Protein AF-A0AAQ1BVJ7-F1 (afdb_monomer_lite)

pLDDT: mean 95.92, std 5.57, range [59.41, 98.62]

Secondary structure (DSSP, 8-state):
--HHHHHHHHHHHHHHHHHH-GGGHHHHHHHTTT-SSGGGS-HHHHHHHHHHHHHHHHHHHHT--TTTTT-S---

Structure (mmCIF, N/CA/C/O backbone):
data_AF-A0AAQ1BVJ7-F1
#
_entry.id   AF-A0AAQ1BVJ7-F1
#
loop_
_atom_site.group_PDB
_atom_site.id
_atom_site.type_symbol
_atom_site.label_atom_id
_atom_site.label_alt_id
_atom_site.label_comp_id
_atom_site.label_asym_id
_atom_site.label_entity_id
_atom_site.label_seq_id
_atom_site.pdbx_PDB_ins_code
_atom_site.Cartn_x
_atom_site.Cartn_y
_atom_site.Cartn_z
_atom_site.occupancy
_atom_site.B_iso_or_equiv
_atom_site.auth_seq_id
_atom_site.auth_comp_id
_atom_site.auth_asym_id
_atom_site.auth_atom_id
_atom_site.pdbx_PDB_model_num
ATOM 1 N N . MET A 1 1 ? 15.875 -7.936 -8.657 1.00 93.38 1 MET A N 1
ATOM 2 C CA . MET A 1 1 ? 14.944 -9.042 -8.366 1.00 93.38 1 MET A CA 1
ATOM 3 C C . MET A 1 1 ? 14.842 -9.822 -9.660 1.00 93.38 1 MET A C 1
ATOM 5 O O . MET A 1 1 ? 14.868 -9.183 -10.705 1.00 93.38 1 MET A O 1
ATOM 9 N N . ASP A 1 2 ? 14.812 -11.153 -9.647 1.00 97.31 2 ASP A N 1
ATOM 10 C CA . ASP A 1 2 ? 14.556 -11.862 -10.907 1.00 97.31 2 ASP A CA 1
ATOM 11 C C . ASP A 1 2 ? 13.077 -11.707 -11.334 1.00 97.31 2 ASP A C 1
ATOM 13 O O . ASP A 1 2 ? 12.224 -11.389 -10.495 1.00 97.31 2 ASP A O 1
ATOM 17 N N . PRO A 1 3 ? 12.749 -11.900 -12.626 1.00 97.06 3 PRO A N 1
ATOM 18 C CA . PRO A 1 3 ? 11.385 -11.711 -13.121 1.00 97.06 3 PRO A CA 1
ATOM 19 C C . PRO A 1 3 ? 10.342 -12.592 -12.420 1.00 97.06 3 PRO A C 1
ATOM 21 O O . PRO A 1 3 ? 9.245 -12.129 -12.125 1.00 97.06 3 PRO A O 1
ATOM 24 N N . ALA A 1 4 ? 10.687 -13.841 -12.091 1.00 98.00 4 ALA A N 1
ATOM 25 C CA . ALA A 1 4 ? 9.765 -14.769 -11.435 1.00 98.00 4 ALA A CA 1
ATOM 26 C C . ALA A 1 4 ? 9.396 -14.305 -10.016 1.00 98.00 4 ALA A C 1
ATOM 28 O O . ALA A 1 4 ? 8.236 -14.364 -9.602 1.00 98.00 4 ALA A O 1
ATOM 29 N N . THR A 1 5 ? 10.378 -13.794 -9.278 1.00 98.06 5 THR A N 1
ATOM 30 C CA . THR A 1 5 ? 10.185 -13.212 -7.952 1.00 98.06 5 THR A CA 1
ATOM 31 C C . THR A 1 5 ? 9.340 -11.942 -8.045 1.00 98.06 5 THR A C 1
ATOM 33 O O . THR A 1 5 ? 8.463 -11.737 -7.202 1.00 98.06 5 THR A O 1
ATOM 36 N N . ARG A 1 6 ? 9.538 -11.127 -9.088 1.00 98.25 6 ARG A N 1
ATOM 37 C CA . ARG A 1 6 ? 8.755 -9.906 -9.334 1.00 98.25 6 ARG A CA 1
ATOM 38 C C . ARG A 1 6 ? 7.284 -10.215 -9.608 1.00 98.25 6 ARG A C 1
ATOM 40 O O . ARG A 1 6 ? 6.407 -9.655 -8.951 1.00 98.25 6 ARG A O 1
ATOM 47 N N . ASP A 1 7 ? 7.012 -11.195 -10.463 1.00 98.31 7 ASP A N 1
ATOM 48 C CA . ASP A 1 7 ? 5.655 -11.687 -10.722 1.00 98.31 7 ASP A CA 1
ATOM 49 C C . ASP A 1 7 ? 4.985 -12.253 -9.467 1.00 98.31 7 ASP A C 1
ATOM 51 O O . ASP A 1 7 ? 3.785 -12.056 -9.244 1.00 98.31 7 ASP A O 1
ATOM 55 N N . SER A 1 8 ? 5.758 -12.936 -8.618 1.00 98.25 8 SER A N 1
ATOM 56 C CA . SER A 1 8 ? 5.273 -13.421 -7.326 1.00 98.25 8 SER A CA 1
ATOM 57 C C . SER A 1 8 ? 4.819 -12.267 -6.422 1.00 98.25 8 SER A C 1
ATOM 59 O O . SER A 1 8 ? 3.726 -12.336 -5.860 1.00 98.25 8 SER A O 1
ATOM 61 N N . HIS A 1 9 ? 5.583 -11.168 -6.348 1.00 98.50 9 HIS A N 1
ATOM 62 C CA . HIS A 1 9 ? 5.205 -9.987 -5.557 1.00 98.50 9 HIS A CA 1
ATOM 63 C C . HIS A 1 9 ? 3.895 -9.374 -6.057 1.00 98.50 9 HIS A C 1
ATOM 65 O O . HIS A 1 9 ? 2.982 -9.145 -5.263 1.00 98.50 9 HIS A O 1
ATOM 71 N N . PHE A 1 10 ? 3.744 -9.182 -7.372 1.00 98.44 10 PHE A N 1
ATOM 72 C CA . PHE A 1 10 ? 2.490 -8.670 -7.929 1.00 98.44 10 PHE A CA 1
ATOM 73 C C . PHE A 1 10 ? 1.299 -9.576 -7.612 1.00 98.44 10 PHE A C 1
ATOM 75 O O . PHE A 1 10 ? 0.212 -9.093 -7.287 1.00 98.44 10 PHE A O 1
ATOM 82 N N . ARG A 1 11 ? 1.486 -10.899 -7.694 1.00 98.44 11 ARG A N 1
ATOM 83 C CA . ARG A 1 11 ? 0.444 -11.871 -7.350 1.00 98.44 11 ARG A CA 1
ATOM 84 C C . ARG A 1 11 ? 0.046 -11.763 -5.881 1.00 98.44 11 ARG A C 1
ATOM 86 O O . ARG A 1 11 ? -1.149 -11.750 -5.593 1.00 98.44 11 ARG A O 1
ATOM 93 N N . MET A 1 12 ? 1.021 -11.648 -4.982 1.00 98.44 12 MET A N 1
ATOM 94 C CA . MET A 1 12 ? 0.786 -11.512 -3.545 1.00 98.44 12 MET A CA 1
ATOM 95 C C . MET A 1 12 ? 0.053 -10.215 -3.203 1.00 98.44 12 MET A C 1
ATOM 97 O O . MET A 1 12 ? -0.977 -10.263 -2.532 1.00 98.44 12 MET A O 1
ATOM 101 N N . ILE A 1 13 ? 0.493 -9.074 -3.738 1.00 98.31 13 ILE A N 1
ATOM 102 C CA . ILE A 1 13 ? -0.165 -7.777 -3.509 1.00 98.31 13 ILE A CA 1
ATOM 103 C C . ILE A 1 13 ? -1.625 -7.822 -3.982 1.00 98.31 13 ILE A C 1
ATOM 105 O O . ILE A 1 13 ? -2.542 -7.466 -3.239 1.00 98.31 13 ILE A O 1
ATOM 109 N N . ARG A 1 14 ? -1.876 -8.339 -5.194 1.00 97.88 14 ARG A N 1
ATOM 110 C CA . ARG A 1 14 ? -3.241 -8.497 -5.726 1.00 97.88 14 ARG A CA 1
ATOM 111 C C . ARG A 1 14 ? -4.090 -9.443 -4.883 1.00 97.88 14 ARG A C 1
ATOM 113 O O . ARG A 1 14 ? -5.274 -9.176 -4.679 1.00 97.88 14 ARG A O 1
ATOM 120 N N . HIS A 1 15 ? -3.503 -10.542 -4.411 1.00 97.94 15 HIS A N 1
ATOM 121 C CA . HIS A 1 15 ? -4.176 -11.486 -3.529 1.00 97.94 15 HIS A CA 1
ATOM 122 C C . HIS A 1 15 ? -4.599 -10.805 -2.222 1.00 97.94 15 HIS A C 1
ATOM 124 O O . HIS A 1 15 ? -5.777 -10.847 -1.872 1.00 97.94 15 HIS A O 1
ATOM 130 N N . HIS A 1 16 ? -3.686 -10.110 -1.545 1.00 97.62 16 HIS A N 1
ATOM 131 C CA . HIS A 1 16 ? -3.986 -9.423 -0.290 1.00 97.62 16 HIS A CA 1
ATOM 132 C C . HIS A 1 16 ? -5.028 -8.317 -0.458 1.00 97.62 16 HIS A C 1
ATOM 134 O O . HIS A 1 16 ? -5.995 -8.284 0.300 1.00 97.62 16 HIS A O 1
ATOM 140 N N . ARG A 1 17 ? -4.926 -7.492 -1.506 1.00 97.00 17 ARG A N 1
ATOM 141 C CA . ARG A 1 17 ? -5.940 -6.472 -1.824 1.00 97.00 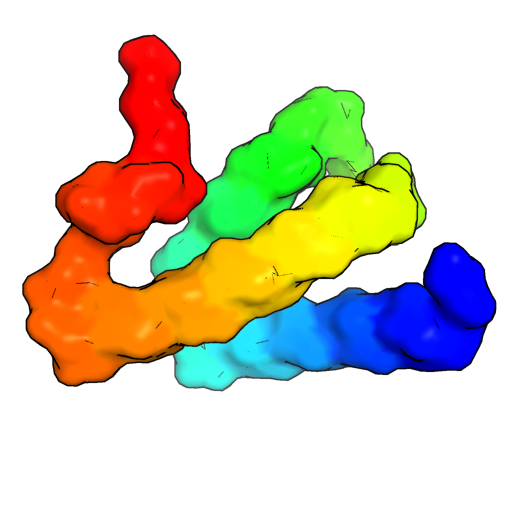17 ARG A CA 1
ATOM 142 C C . ARG A 1 17 ? -7.324 -7.068 -2.099 1.00 97.00 17 ARG A C 1
ATOM 144 O O . ARG A 1 17 ? -8.340 -6.424 -1.844 1.00 97.00 17 ARG A O 1
ATOM 151 N N . ARG A 1 18 ? -7.400 -8.288 -2.641 1.00 97.00 18 ARG A N 1
ATOM 152 C CA . ARG A 1 18 ? -8.675 -8.998 -2.833 1.00 97.00 18 ARG A CA 1
ATOM 153 C C . ARG A 1 18 ? -9.228 -9.547 -1.516 1.00 97.00 18 ARG A C 1
ATOM 155 O O . ARG A 1 18 ? -10.433 -9.470 -1.313 1.00 97.00 18 ARG A O 1
ATOM 162 N N . SER A 1 19 ? -8.369 -10.088 -0.656 1.00 97.06 19 SER A N 1
ATOM 163 C CA . SER A 1 19 ? -8.761 -10.740 0.600 1.00 97.06 19 SER A CA 1
ATOM 164 C C . SER A 1 19 ? -9.118 -9.753 1.717 1.00 97.06 19 SER A C 1
ATOM 166 O O . SER A 1 19 ? -10.026 -10.025 2.492 1.00 97.06 19 SER A O 1
ATOM 168 N N . TRP A 1 20 ? -8.430 -8.609 1.783 1.00 95.50 20 TRP A N 1
ATOM 169 C CA . TRP A 1 20 ? -8.575 -7.606 2.851 1.00 95.50 20 TRP A CA 1
ATOM 170 C C . TRP A 1 20 ? -9.321 -6.341 2.410 1.00 95.50 20 TRP A C 1
ATOM 172 O O . TRP A 1 20 ? -9.594 -5.454 3.211 1.00 95.50 20 TRP A O 1
ATOM 182 N N . GLY A 1 21 ? -9.711 -6.285 1.136 1.00 92.44 21 GLY A N 1
ATOM 183 C CA . GLY A 1 21 ? -10.654 -5.301 0.628 1.00 92.44 21 GLY A CA 1
ATOM 184 C C . GLY A 1 21 ? -10.05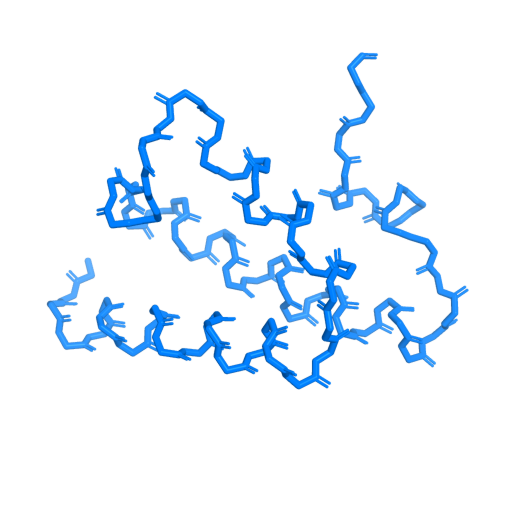0 -3.940 0.261 1.00 92.44 21 GLY A C 1
ATOM 185 O O . GLY A 1 21 ? -8.830 -3.780 0.174 1.00 92.44 21 GLY A O 1
ATOM 186 N N . PRO A 1 22 ? -10.924 -2.950 -0.012 1.00 90.62 22 PRO A N 1
ATOM 187 C CA . PRO A 1 22 ? -10.535 -1.657 -0.576 1.00 90.62 22 PRO A CA 1
ATOM 188 C C . PRO A 1 22 ? -9.607 -0.820 0.304 1.00 90.62 22 PRO A C 1
ATOM 190 O O . PRO A 1 22 ? -8.894 0.015 -0.234 1.00 90.62 22 PRO A O 1
ATOM 193 N N . ALA A 1 23 ? -9.571 -1.051 1.621 1.00 89.31 23 ALA A N 1
ATOM 194 C CA . ALA A 1 23 ? -8.668 -0.334 2.521 1.00 89.31 23 ALA A CA 1
ATOM 195 C C . ALA A 1 23 ? -7.196 -0.469 2.087 1.00 89.31 23 ALA A C 1
ATOM 197 O O . ALA A 1 23 ? -6.451 0.499 2.137 1.00 89.31 23 ALA A O 1
ATOM 198 N N . MET A 1 24 ? -6.795 -1.627 1.545 1.00 95.75 24 MET A N 1
ATOM 199 C CA . MET A 1 24 ? -5.437 -1.846 1.024 1.00 95.75 24 MET A CA 1
ATOM 200 C C . MET A 1 24 ? -5.106 -1.013 -0.218 1.00 95.75 24 MET A C 1
ATOM 202 O O . MET A 1 24 ? -3.933 -0.857 -0.556 1.00 95.75 24 MET A O 1
ATOM 206 N N . GLN A 1 25 ? -6.116 -0.490 -0.921 1.00 96.06 25 GLN A N 1
ATOM 207 C CA . GLN A 1 25 ? -5.908 0.284 -2.142 1.00 96.06 25 GLN A CA 1
ATOM 208 C C . GLN A 1 25 ? -5.115 1.565 -1.863 1.00 96.06 25 GLN A C 1
ATOM 210 O O . GLN A 1 25 ? -4.284 1.928 -2.685 1.00 96.06 25 GLN A O 1
ATOM 215 N N . VAL A 1 26 ? -5.274 2.181 -0.684 1.00 95.69 26 VAL A N 1
ATOM 216 C CA . VAL A 1 26 ? -4.537 3.407 -0.329 1.00 95.69 26 VAL A CA 1
ATOM 217 C C . VAL A 1 26 ? -3.020 3.193 -0.323 1.00 95.69 26 VAL A C 1
ATOM 219 O O . VAL A 1 26 ? -2.272 4.064 -0.759 1.00 95.69 26 VAL A O 1
ATOM 222 N N . LEU A 1 27 ? -2.558 2.010 0.100 1.00 97.06 27 LEU A N 1
ATOM 223 C CA . LEU A 1 27 ? -1.134 1.665 0.129 1.00 97.06 27 LEU A CA 1
ATOM 224 C C . LEU A 1 27 ? -0.586 1.489 -1.293 1.00 97.06 27 LEU A C 1
ATOM 226 O O . LEU A 1 27 ? 0.509 1.955 -1.604 1.00 97.06 27 LEU A O 1
ATOM 230 N N . ILE A 1 28 ? -1.382 0.874 -2.175 1.00 97.25 28 ILE A N 1
ATOM 231 C CA . ILE A 1 28 ? -1.047 0.717 -3.596 1.00 97.25 28 ILE A CA 1
ATOM 232 C C . ILE A 1 28 ? -1.002 2.080 -4.287 1.00 97.25 28 ILE A C 1
ATOM 234 O O . ILE A 1 28 ? -0.031 2.372 -4.980 1.00 97.25 28 ILE A O 1
ATOM 238 N N . ASP A 1 29 ? -2.019 2.916 -4.081 1.00 96.56 29 ASP A N 1
ATOM 239 C CA . ASP A 1 29 ? -2.118 4.241 -4.695 1.00 96.56 29 ASP A CA 1
ATOM 240 C C . ASP A 1 29 ? -0.969 5.148 -4.240 1.00 96.56 29 ASP A C 1
ATOM 242 O O . ASP A 1 29 ? -0.379 5.858 -5.054 1.00 96.56 29 ASP A O 1
ATOM 246 N N . GLN A 1 30 ? -0.600 5.083 -2.956 1.00 96.00 30 GLN A N 1
ATOM 247 C CA . GLN A 1 30 ? 0.546 5.808 -2.413 1.00 96.00 30 GLN A CA 1
ATOM 248 C C . GLN 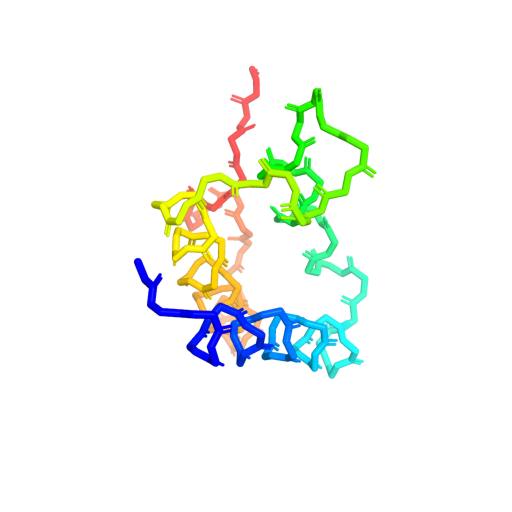A 1 30 ? 1.861 5.358 -3.056 1.00 96.00 30 GLN A C 1
ATOM 250 O O . GLN A 1 30 ? 2.660 6.203 -3.461 1.00 96.00 30 GLN A O 1
ATOM 255 N N . ALA A 1 31 ? 2.100 4.047 -3.154 1.00 97.25 31 ALA A N 1
ATOM 256 C CA . ALA A 1 31 ? 3.309 3.525 -3.787 1.00 97.25 31 ALA A CA 1
ATOM 257 C C . ALA A 1 31 ? 3.363 3.874 -5.282 1.00 97.25 31 ALA A C 1
ATOM 259 O O . ALA A 1 31 ? 4.430 4.178 -5.806 1.00 97.25 31 ALA A O 1
ATOM 260 N N . CYS A 1 32 ? 2.213 3.879 -5.959 1.00 97.56 32 CYS A N 1
ATOM 261 C CA . CYS A 1 32 ? 2.101 4.186 -7.383 1.00 97.56 32 CYS A CA 1
ATOM 262 C C . CYS A 1 32 ? 1.918 5.679 -7.676 1.00 97.56 32 CYS A C 1
ATOM 264 O O . CYS A 1 32 ? 1.534 6.027 -8.791 1.00 97.56 32 CYS A O 1
ATOM 266 N N . PHE A 1 33 ? 2.149 6.582 -6.719 1.00 95.94 33 PHE A N 1
ATOM 267 C CA . PHE A 1 33 ? 1.925 8.003 -6.960 1.00 95.94 33 PHE A CA 1
ATOM 268 C C . PHE A 1 33 ? 2.791 8.510 -8.128 1.00 95.94 33 PHE A C 1
ATOM 270 O O . PHE A 1 33 ? 4.018 8.474 -8.072 1.00 95.94 33 PHE A O 1
ATOM 277 N N . GLY A 1 34 ? 2.140 9.002 -9.188 1.00 96.44 34 GLY A N 1
ATOM 278 C CA . GLY A 1 34 ? 2.808 9.443 -10.418 1.00 96.44 34 GLY A CA 1
ATOM 279 C C . GLY A 1 34 ? 3.126 8.324 -11.419 1.00 96.44 34 GLY A C 1
ATOM 280 O O . GLY A 1 34 ? 3.748 8.602 -12.441 1.00 96.44 34 GLY A O 1
ATOM 281 N N . LEU A 1 35 ? 2.689 7.092 -11.151 1.00 97.62 35 LEU A N 1
ATOM 282 C CA . LEU A 1 35 ? 2.811 5.930 -12.029 1.00 97.62 35 LEU A CA 1
ATOM 283 C C . LEU A 1 35 ? 1.430 5.496 -12.532 1.00 97.62 35 LEU A C 1
ATOM 285 O O . LEU A 1 35 ? 0.416 5.690 -11.865 1.00 97.62 35 LEU A O 1
ATOM 289 N N . GLU A 1 36 ? 1.387 4.866 -13.703 1.00 95.31 36 GLU A N 1
ATOM 290 C CA . GLU A 1 36 ? 0.140 4.325 -14.263 1.00 95.31 36 GLU A CA 1
ATOM 291 C C . GLU A 1 36 ? -0.282 3.021 -13.574 1.00 95.31 36 GLU A C 1
ATOM 293 O O . GLU A 1 36 ? -1.471 2.714 -13.482 1.00 95.31 36 GLU A O 1
ATOM 298 N N . ALA A 1 37 ? 0.695 2.232 -13.114 1.00 94.38 37 ALA A N 1
ATOM 299 C CA . ALA A 1 37 ? 0.470 0.919 -12.524 1.00 94.38 37 ALA A CA 1
ATOM 300 C C . ALA A 1 37 ? 1.661 0.453 -11.670 1.00 94.38 37 ALA A C 1
ATOM 302 O O . ALA A 1 37 ? 2.794 0.907 -11.846 1.00 94.38 37 ALA A O 1
ATOM 303 N N . MET A 1 38 ? 1.416 -0.535 -10.800 1.00 96.38 38 MET A N 1
ATOM 304 C CA . MET A 1 38 ? 2.444 -1.158 -9.949 1.00 96.38 38 MET A CA 1
ATOM 305 C C . MET A 1 38 ? 3.603 -1.763 -10.752 1.00 96.38 38 MET A C 1
ATOM 307 O O . MET A 1 38 ? 4.719 -1.862 -10.252 1.00 96.38 38 MET A O 1
ATOM 311 N N . GLU A 1 39 ? 3.368 -2.171 -11.998 1.00 96.38 39 GLU A N 1
ATOM 312 C CA . GLU A 1 39 ? 4.384 -2.719 -12.895 1.00 96.38 39 GLU A CA 1
ATOM 313 C C . GLU A 1 39 ? 5.560 -1.764 -13.138 1.00 96.38 39 GLU A C 1
ATOM 315 O O . GLU A 1 39 ? 6.672 -2.234 -13.391 1.00 96.38 39 GLU A O 1
ATOM 320 N N . GLN A 1 40 ? 5.327 -0.452 -13.015 1.00 98.00 40 GLN A N 1
ATOM 321 C CA . GLN A 1 40 ? 6.338 0.597 -13.168 1.00 98.00 40 GLN A CA 1
ATOM 322 C C . GLN A 1 40 ? 7.165 0.843 -11.896 1.00 98.00 40 GLN A C 1
ATOM 324 O O . GLN A 1 40 ? 8.160 1.562 -11.959 1.00 98.00 40 GLN A O 1
ATOM 329 N N . LEU A 1 41 ? 6.796 0.250 -10.752 1.00 98.38 41 LEU A N 1
ATOM 330 C CA . LEU A 1 41 ? 7.553 0.386 -9.503 1.00 98.38 41 LEU A CA 1
ATOM 331 C C . LEU A 1 41 ? 8.970 -0.158 -9.663 1.00 98.38 41 LEU A C 1
ATOM 333 O O . LEU A 1 41 ? 9.186 -1.184 -10.311 1.00 98.38 41 LEU A O 1
ATOM 337 N N . THR A 1 42 ? 9.949 0.448 -8.999 1.00 98.25 42 THR A N 1
ATOM 338 C CA . THR A 1 42 ? 11.270 -0.180 -8.912 1.00 98.25 42 THR A CA 1
ATOM 339 C C . THR A 1 42 ? 11.184 -1.488 -8.115 1.00 98.25 42 THR A C 1
ATOM 341 O O . THR A 1 42 ? 10.213 -1.761 -7.407 1.00 98.25 42 THR A O 1
ATOM 344 N N . ASP A 1 43 ? 12.196 -2.347 -8.218 1.00 98.31 43 ASP A N 1
ATOM 345 C CA . ASP A 1 43 ? 12.264 -3.548 -7.375 1.00 98.31 43 ASP A CA 1
ATOM 346 C C . ASP A 1 43 ? 12.322 -3.222 -5.876 1.00 98.31 43 ASP A C 1
ATOM 348 O O . ASP A 1 43 ? 11.970 -4.059 -5.044 1.00 98.31 43 ASP A O 1
ATOM 352 N N . GLU A 1 44 ? 12.848 -2.056 -5.511 1.00 98.25 44 GLU A N 1
ATOM 353 C CA . GLU A 1 44 ? 12.902 -1.608 -4.123 1.00 98.25 44 GLU A CA 1
ATOM 354 C C . GLU A 1 44 ? 11.514 -1.184 -3.644 1.00 98.25 44 GLU A C 1
ATOM 356 O O . GLU A 1 44 ? 11.036 -1.712 -2.636 1.00 98.25 44 GLU A O 1
ATOM 361 N N . ASP A 1 45 ? 10.828 -0.349 -4.425 1.00 98.19 45 ASP A N 1
ATOM 362 C CA . ASP A 1 45 ? 9.482 0.131 -4.104 1.00 98.19 45 ASP A CA 1
ATOM 363 C C . ASP A 1 45 ? 8.461 -1.007 -4.081 1.00 98.19 45 ASP A C 1
ATOM 365 O O . ASP A 1 45 ? 7.612 -1.057 -3.198 1.00 98.19 45 ASP A O 1
ATOM 369 N N . LEU A 1 46 ? 8.570 -1.982 -4.991 1.00 98.62 46 LEU A N 1
ATOM 370 C CA . LEU A 1 46 ? 7.686 -3.149 -5.000 1.00 98.62 46 LEU A CA 1
ATOM 371 C C . LEU A 1 46 ? 7.856 -4.018 -3.744 1.00 98.62 46 LEU A C 1
ATOM 373 O O . LEU A 1 46 ? 6.876 -4.545 -3.214 1.00 98.62 46 LEU A O 1
ATOM 377 N N . ARG A 1 47 ? 9.091 -4.166 -3.242 1.00 98.44 47 ARG A N 1
ATOM 378 C CA . ARG A 1 47 ? 9.333 -4.840 -1.955 1.00 98.44 47 ARG A CA 1
ATOM 379 C C . ARG A 1 47 ? 8.805 -4.016 -0.789 1.00 98.44 47 ARG A C 1
ATOM 381 O O . ARG A 1 47 ? 8.297 -4.602 0.160 1.00 98.44 47 ARG A O 1
ATOM 388 N N . GLY A 1 48 ? 8.959 -2.693 -0.847 1.00 98.12 48 GLY A N 1
ATOM 389 C CA . GLY A 1 48 ? 8.372 -1.765 0.120 1.00 98.12 48 GLY A CA 1
ATOM 390 C C . GLY A 1 48 ? 6.864 -1.947 0.207 1.00 98.12 48 GLY A C 1
ATOM 391 O O . GLY A 1 48 ? 6.357 -2.291 1.267 1.00 98.12 48 GLY A O 1
ATOM 392 N N . LEU A 1 49 ? 6.182 -1.870 -0.935 1.00 98.25 49 LEU A N 1
ATOM 393 C CA . LEU A 1 49 ? 4.740 -2.047 -1.030 1.00 98.25 49 LEU A CA 1
ATOM 394 C C . LEU A 1 49 ? 4.277 -3.406 -0.494 1.00 98.25 49 LEU A C 1
ATOM 396 O O . LEU A 1 49 ? 3.298 -3.454 0.242 1.00 98.25 49 LEU A O 1
ATOM 400 N N . LEU A 1 50 ? 4.952 -4.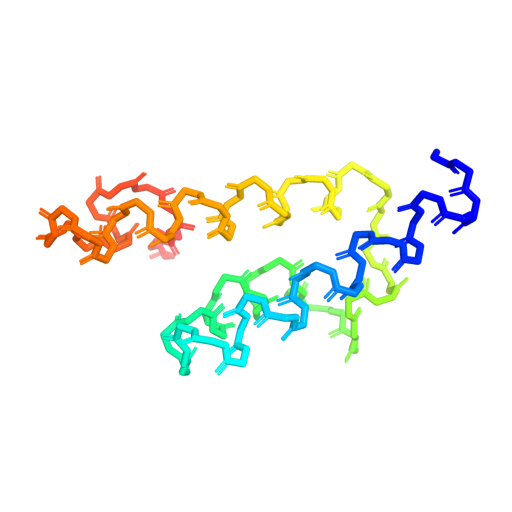514 -0.827 1.00 98.38 50 LEU A N 1
ATOM 401 C CA . LEU A 1 50 ? 4.553 -5.817 -0.280 1.00 98.38 50 LEU A CA 1
ATOM 402 C C . LEU A 1 50 ? 4.667 -5.846 1.254 1.00 98.38 50 LEU A C 1
ATOM 404 O O . LEU A 1 50 ? 3.734 -6.309 1.905 1.00 98.38 50 LEU A O 1
ATOM 408 N N . ARG A 1 51 ? 5.747 -5.297 1.829 1.00 98.31 51 ARG A N 1
ATOM 409 C CA . ARG A 1 51 ? 5.895 -5.190 3.292 1.00 98.31 51 ARG A CA 1
ATOM 410 C C . ARG A 1 51 ? 4.819 -4.306 3.918 1.00 98.31 51 ARG A C 1
ATOM 412 O O . ARG A 1 51 ? 4.280 -4.666 4.958 1.00 98.31 51 ARG A O 1
ATOM 419 N N . ASP A 1 52 ? 4.491 -3.181 3.289 1.00 98.12 52 ASP A N 1
ATOM 420 C CA . ASP A 1 52 ? 3.449 -2.273 3.778 1.00 98.12 52 ASP A CA 1
ATOM 421 C C . ASP A 1 52 ? 2.067 -2.942 3.730 1.00 98.12 52 ASP A C 1
ATOM 423 O O . ASP A 1 52 ? 1.277 -2.793 4.657 1.00 98.12 52 ASP A O 1
ATOM 427 N N . ILE A 1 53 ? 1.786 -3.740 2.693 1.00 98.12 53 ILE A N 1
ATOM 428 C CA . ILE A 1 53 ? 0.558 -4.541 2.583 1.00 98.12 53 ILE A CA 1
ATOM 429 C C . ILE A 1 53 ? 0.495 -5.606 3.682 1.00 98.12 53 ILE A C 1
ATOM 431 O O . ILE A 1 53 ? -0.545 -5.756 4.321 1.00 98.12 53 ILE A O 1
ATOM 435 N N . GLU A 1 54 ? 1.586 -6.337 3.922 1.00 98.00 54 GLU A N 1
ATOM 436 C CA . GLU A 1 54 ? 1.672 -7.320 5.009 1.00 98.00 54 GLU A CA 1
ATOM 437 C C . GLU A 1 54 ? 1.461 -6.650 6.372 1.00 98.00 54 GLU A C 1
ATOM 439 O O . GLU A 1 54 ? 0.657 -7.123 7.174 1.00 98.00 54 GLU A O 1
ATOM 444 N N . ARG A 1 55 ? 2.083 -5.488 6.598 1.00 98.12 55 ARG A N 1
ATOM 445 C CA . ARG A 1 55 ? 1.884 -4.702 7.819 1.00 98.12 55 ARG A CA 1
ATOM 446 C C . ARG A 1 55 ? 0.455 -4.172 7.941 1.00 98.12 55 ARG A C 1
ATOM 448 O O . ARG A 1 55 ? -0.096 -4.176 9.036 1.00 98.12 55 ARG A O 1
ATOM 455 N N . GLY A 1 56 ? -0.171 -3.773 6.836 1.00 97.81 56 GLY A N 1
ATOM 456 C CA . GLY A 1 56 ? -1.569 -3.349 6.805 1.00 97.81 56 GLY A CA 1
ATOM 457 C C . GLY A 1 56 ? -2.529 -4.460 7.238 1.00 97.81 56 GLY A C 1
ATOM 458 O O . GLY A 1 56 ? -3.537 -4.188 7.886 1.00 97.81 56 GLY A O 1
ATOM 459 N N . ILE A 1 57 ? -2.219 -5.724 6.932 1.00 98.00 57 ILE A N 1
ATOM 460 C CA . ILE A 1 57 ? -3.004 -6.871 7.413 1.00 98.00 57 ILE A CA 1
ATOM 461 C C . ILE A 1 57 ? -2.949 -6.962 8.938 1.00 98.00 57 ILE A C 1
ATOM 463 O O . ILE A 1 57 ? -3.987 -7.171 9.570 1.00 98.00 57 ILE A O 1
ATOM 467 N N . ASP A 1 58 ? -1.762 -6.799 9.521 1.00 98.12 58 ASP A N 1
ATOM 468 C CA . ASP A 1 58 ? -1.597 -6.801 10.975 1.00 98.12 58 ASP A CA 1
ATOM 469 C C . ASP A 1 58 ? -2.362 -5.634 11.606 1.00 98.12 58 ASP A C 1
ATOM 471 O O . ASP A 1 58 ? -3.120 -5.848 12.546 1.00 98.12 58 ASP A O 1
ATOM 475 N N . CYS A 1 59 ? -2.288 -4.437 11.018 1.00 97.88 59 CYS A N 1
ATOM 476 C CA . CYS A 1 59 ? -3.059 -3.275 11.462 1.00 97.88 59 CYS A CA 1
ATOM 477 C C . CYS A 1 59 ? -4.571 -3.543 11.495 1.00 97.88 59 CYS A C 1
ATOM 479 O O . CYS A 1 59 ? -5.213 -3.274 12.505 1.00 97.88 59 CYS A O 1
ATOM 481 N N . ILE A 1 60 ? -5.145 -4.142 10.442 1.00 96.31 60 ILE A N 1
ATOM 482 C CA . ILE A 1 60 ? -6.578 -4.488 10.425 1.00 96.31 60 ILE A CA 1
ATOM 483 C C . ILE A 1 60 ? -6.924 -5.502 11.522 1.00 96.31 60 ILE A C 1
ATOM 485 O O . ILE A 1 60 ? -7.981 -5.408 12.140 1.00 96.31 60 ILE A O 1
ATOM 489 N N . ARG A 1 61 ? -6.060 -6.495 11.760 1.00 96.62 61 ARG A N 1
ATOM 490 C CA . ARG A 1 61 ? -6.283 -7.516 12.798 1.00 96.62 61 ARG A CA 1
ATOM 491 C C . ARG A 1 61 ? -6.197 -6.947 14.209 1.00 96.62 61 ARG A C 1
ATOM 493 O O . ARG A 1 61 ? -6.884 -7.444 15.097 1.00 96.62 61 ARG A O 1
ATOM 500 N N . GLU A 1 62 ? -5.336 -5.958 14.399 1.00 97.44 62 GLU A N 1
ATOM 501 C CA . GLU A 1 62 ? -5.053 -5.316 15.682 1.00 97.44 62 GLU A CA 1
ATOM 502 C C . GLU A 1 62 ? -5.929 -4.076 15.938 1.00 97.44 62 GLU A C 1
ATOM 504 O O . GLU A 1 62 ? -5.792 -3.458 16.989 1.00 97.44 62 GLU A O 1
ATOM 509 N N . ASP A 1 63 ? -6.836 -3.733 15.013 1.00 96.38 63 ASP A N 1
ATOM 510 C CA . ASP A 1 63 ? -7.673 -2.520 15.047 1.00 96.38 63 ASP A CA 1
ATOM 511 C C . ASP A 1 63 ? -6.849 -1.220 15.162 1.00 96.38 63 ASP A C 1
ATOM 513 O O . ASP A 1 63 ? -7.187 -0.281 15.879 1.00 96.38 63 ASP A O 1
ATOM 517 N N . VAL A 1 64 ? -5.723 -1.177 14.443 1.00 97.38 64 VAL A N 1
ATOM 518 C CA . VAL A 1 64 ? -4.825 -0.020 14.350 1.00 97.38 64 VAL A CA 1
ATOM 519 C C . VAL A 1 64 ? -5.022 0.655 12.995 1.00 97.38 64 VAL A C 1
ATOM 521 O O . VAL A 1 64 ? -4.998 -0.006 11.953 1.00 97.38 64 VAL A O 1
ATOM 524 N N . SER A 1 65 ? -5.192 1.980 12.987 1.00 95.75 65 SER A N 1
ATOM 525 C CA . SER A 1 65 ? -5.301 2.741 11.738 1.00 95.75 65 SER A CA 1
ATOM 526 C C . SER A 1 65 ? -3.982 2.721 10.952 1.00 95.75 65 SER A C 1
ATOM 528 O O . SER A 1 65 ? -2.894 2.568 11.514 1.00 95.75 65 SER A O 1
ATOM 530 N N . PHE A 1 66 ? -4.049 2.873 9.629 1.00 96.38 66 PHE A N 1
ATOM 531 C CA . PHE A 1 66 ? -2.834 2.889 8.806 1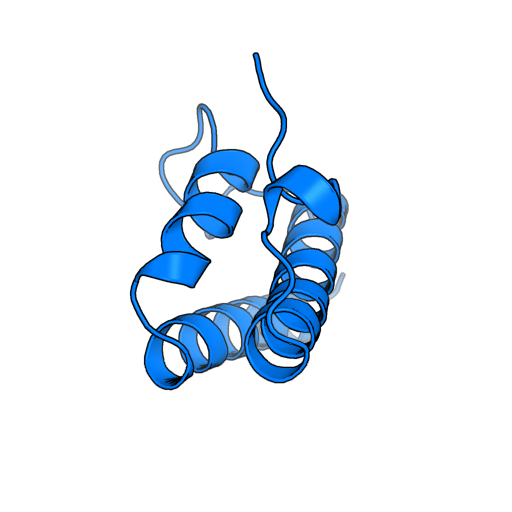.00 96.38 66 PHE A CA 1
ATOM 532 C C . PHE A 1 66 ? -2.000 4.154 9.042 1.00 96.38 66 PHE A C 1
ATOM 534 O O . PHE A 1 66 ? -0.778 4.123 8.901 1.00 96.38 66 PHE A O 1
ATOM 541 N N . GLU A 1 67 ? -2.648 5.249 9.425 1.00 95.00 67 GLU A N 1
ATOM 542 C CA . GLU A 1 67 ? -2.037 6.510 9.820 1.00 95.00 67 GLU A CA 1
ATOM 543 C C . GLU A 1 67 ? -1.233 6.354 11.115 1.00 95.00 67 GLU A C 1
ATOM 545 O O . GLU A 1 67 ? -0.051 6.700 11.140 1.00 95.00 67 GLU A O 1
ATOM 550 N N . ASP A 1 68 ? -1.822 5.759 12.159 1.00 96.31 68 ASP A N 1
ATOM 551 C CA . ASP A 1 68 ? -1.132 5.522 13.437 1.00 96.31 68 ASP A CA 1
ATOM 552 C C . ASP A 1 68 ? 0.039 4.543 13.276 1.00 96.31 68 ASP A C 1
ATOM 554 O O . ASP A 1 68 ? 1.061 4.653 13.955 1.00 96.31 68 ASP A O 1
ATOM 558 N N . ALA A 1 69 ? -0.082 3.599 12.340 1.00 96.00 69 ALA A N 1
ATOM 559 C CA . ALA A 1 69 ? 0.988 2.677 11.978 1.00 96.00 69 ALA A CA 1
ATOM 560 C C . ALA A 1 69 ? 2.086 3.307 11.099 1.00 96.00 69 ALA A C 1
ATOM 562 O O . ALA A 1 69 ? 3.087 2.645 10.814 1.00 96.00 69 ALA A O 1
ATOM 563 N N . GLY A 1 70 ? 1.909 4.553 10.644 1.00 95.44 70 GLY A N 1
ATOM 564 C CA . GLY A 1 70 ? 2.840 5.240 9.747 1.00 95.44 70 GLY A CA 1
ATOM 565 C C . GLY A 1 70 ? 2.894 4.665 8.327 1.00 95.44 70 GLY A C 1
ATOM 566 O O . GLY A 1 70 ? 3.852 4.933 7.600 1.00 95.44 70 GLY A O 1
ATOM 567 N N . LEU A 1 71 ? 1.896 3.870 7.924 1.00 95.81 71 LEU A N 1
ATOM 568 C CA . LEU A 1 71 ? 1.802 3.282 6.583 1.00 95.81 71 LEU A CA 1
ATOM 569 C C . LEU A 1 71 ? 1.288 4.289 5.552 1.00 95.81 71 LEU A C 1
ATOM 571 O O . LEU A 1 71 ? 1.719 4.277 4.398 1.00 95.81 71 LEU A O 1
ATOM 575 N N . VAL A 1 72 ? 0.383 5.175 5.966 1.00 94.25 72 VAL A N 1
ATOM 576 C CA . VAL A 1 72 ? -0.115 6.274 5.135 1.00 94.25 72 VAL A CA 1
ATOM 577 C C . VAL A 1 72 ? 0.591 7.558 5.540 1.00 94.25 72 VAL A C 1
ATOM 579 O O . VAL A 1 72 ? 0.620 7.937 6.709 1.00 94.25 72 VAL A O 1
ATOM 582 N N . ARG A 1 73 ? 1.176 8.243 4.559 1.00 86.00 73 ARG A N 1
ATOM 583 C CA . ARG A 1 73 ? 1.848 9.523 4.773 1.00 86.00 73 ARG A CA 1
ATOM 584 C C . ARG A 1 73 ? 0.820 10.645 4.684 1.00 86.00 73 ARG A C 1
ATOM 586 O O . ARG A 1 73 ? 0.327 10.948 3.597 1.00 86.00 73 ARG A O 1
ATOM 593 N N . SER A 1 74 ? 0.537 11.285 5.815 1.00 71.44 74 SER A N 1
ATOM 594 C CA . SER A 1 74 ? -0.151 12.578 5.835 1.00 71.44 74 SER A CA 1
ATOM 595 C C . SER A 1 74 ? 0.714 13.597 5.096 1.00 71.44 74 SER A C 1
ATOM 597 O O . SER A 1 74 ? 1.877 13.796 5.452 1.00 71.44 74 SER A O 1
ATOM 599 N N . ARG A 1 75 ? 0.170 14.172 4.022 1.00 59.41 75 ARG A N 1
ATOM 600 C CA . ARG A 1 75 ? 0.808 15.273 3.290 1.00 59.41 75 ARG A CA 1
ATOM 601 C C . ARG A 1 75 ? 0.883 16.537 4.130 1.00 59.41 75 ARG A C 1
ATOM 603 O O . ARG A 1 75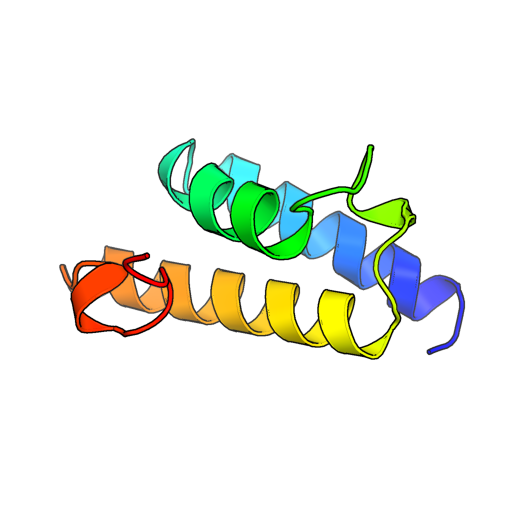 ? -0.100 16.807 4.854 1.00 59.41 75 ARG A O 1
#

Foldseek 3Di:
DDPVVLVVLVVLLVVLCVVVHDLLVQLQCVLQPVHPHPVPGDPVSSVVSSVLSVVVVVCVVVVHDCVNVVSHDDD

Radius of gyration: 12.05 Å; chains: 1; bounding box: 26×30×30 Å

Sequence (75 aa):
MDPATRDSHFRMIRHHRRSWGPAMQVLIDQACFGLEAMEQLTDEDLRGLLRDIERGIDCIREDVSFEDAGLVRSR

Organism: Xanthomonas perforans (NCBI:txid442694)